Protein AF-A0A6P8MWZ0-F1 (afdb_monomer_li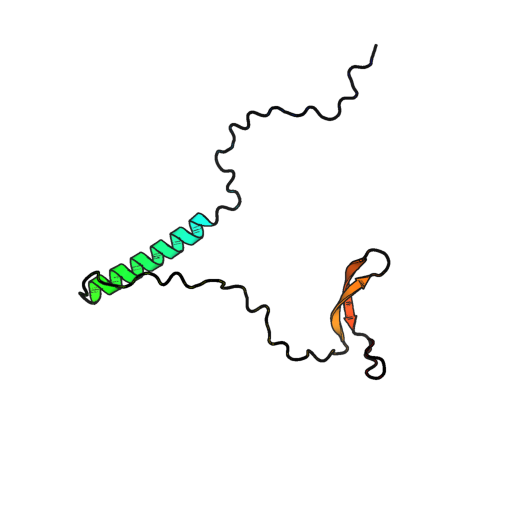te)

Organism: NCBI:txid103933

Secondary structure (DSSP, 8-state):
---S------------TT-S---TT-THHHHHHHHHHHHHHHHHHHHHHT--S---------TT---------------TT-EEEEE-TTT--EEEEE----BTTTTB-

Structure (mmCIF, N/CA/C/O backbone):
data_AF-A0A6P8MWZ0-F1
#
_entry.id   AF-A0A6P8MWZ0-F1
#
loop_
_atom_site.group_PDB
_atom_site.id
_atom_site.type_symbol
_atom_site.label_atom_id
_atom_site.label_alt_id
_atom_site.label_comp_id
_atom_site.label_asym_id
_atom_site.label_entity_id
_atom_site.label_seq_id
_atom_site.pdbx_PDB_ins_code
_atom_site.Cartn_x
_atom_site.Cartn_y
_atom_site.Cartn_z
_atom_site.occupancy
_atom_site.B_iso_or_equiv
_atom_site.auth_seq_id
_atom_site.auth_comp_id
_atom_site.auth_asym_id
_atom_site.auth_atom_id
_atom_site.pdbx_PDB_model_num
ATOM 1 N N . MET A 1 1 ? 42.834 22.432 -35.858 1.00 46.91 1 MET A N 1
ATOM 2 C CA . MET A 1 1 ? 41.889 21.339 -36.172 1.00 46.91 1 MET A CA 1
ATOM 3 C C . MET A 1 1 ? 42.418 20.100 -35.465 1.00 46.91 1 MET A C 1
ATOM 5 O O . MET A 1 1 ? 43.588 19.834 -35.670 1.00 46.91 1 MET A O 1
ATOM 9 N N . ALA A 1 2 ? 41.705 19.343 -34.642 1.00 56.41 2 ALA A N 1
ATOM 10 C CA . ALA A 1 2 ? 40.432 19.523 -33.955 1.00 56.41 2 ALA A CA 1
ATOM 11 C C . ALA A 1 2 ? 40.300 18.299 -33.030 1.00 56.41 2 ALA A C 1
ATOM 13 O O . ALA A 1 2 ? 39.811 17.295 -33.512 1.00 56.41 2 ALA A O 1
ATOM 14 N N . ASP A 1 3 ? 40.734 18.353 -31.766 1.00 58.31 3 ASP A N 1
ATOM 15 C CA . ASP A 1 3 ? 40.560 17.211 -30.842 1.00 58.31 3 ASP A CA 1
ATOM 16 C C . ASP A 1 3 ? 40.260 17.626 -29.385 1.00 58.31 3 ASP A C 1
ATOM 18 O O . ASP A 1 3 ? 40.432 16.839 -28.460 1.00 58.31 3 ASP A O 1
ATOM 22 N N . ASP A 1 4 ? 39.721 18.833 -29.166 1.00 62.56 4 ASP A N 1
ATOM 23 C CA . ASP A 1 4 ? 39.324 19.309 -27.824 1.00 62.56 4 ASP A CA 1
ATOM 24 C C . ASP A 1 4 ? 37.803 19.207 -27.583 1.00 62.56 4 ASP A C 1
ATOM 26 O O . ASP A 1 4 ? 37.244 19.918 -26.751 1.00 62.56 4 ASP A O 1
ATOM 30 N N . MET A 1 5 ? 37.091 18.368 -28.347 1.00 63.25 5 MET A N 1
ATOM 31 C CA . MET A 1 5 ? 35.618 18.356 -28.374 1.00 63.25 5 MET A CA 1
ATOM 32 C C . MET A 1 5 ? 34.993 16.962 -28.198 1.00 63.25 5 MET A C 1
ATOM 34 O O . MET A 1 5 ? 33.934 16.681 -28.748 1.00 63.25 5 MET A O 1
ATOM 38 N N . ASN A 1 6 ? 35.621 16.085 -27.407 1.00 64.81 6 ASN A N 1
ATOM 39 C CA . ASN A 1 6 ? 35.009 14.816 -26.988 1.00 64.81 6 ASN A CA 1
ATOM 40 C C . ASN A 1 6 ? 35.117 14.582 -25.473 1.00 64.81 6 ASN A C 1
ATOM 42 O O . ASN A 1 6 ? 35.470 13.500 -25.008 1.00 64.81 6 ASN A O 1
ATOM 46 N N . VAL A 1 7 ? 34.826 15.620 -24.687 1.00 67.62 7 VAL A N 1
ATOM 47 C CA . VAL A 1 7 ? 34.609 15.500 -23.241 1.00 67.62 7 VAL A CA 1
ATOM 48 C C . VAL A 1 7 ? 33.128 15.747 -22.987 1.00 67.62 7 VAL A C 1
ATOM 50 O O . VAL A 1 7 ? 32.686 16.884 -22.871 1.00 67.62 7 VAL A O 1
ATOM 53 N N . LEU A 1 8 ? 32.346 14.667 -22.945 1.00 69.88 8 LEU A N 1
ATOM 54 C CA . LEU A 1 8 ? 30.902 14.730 -22.686 1.00 69.88 8 LEU A CA 1
ATOM 55 C C . LEU A 1 8 ? 30.569 15.007 -21.210 1.00 69.88 8 LEU A C 1
ATOM 57 O O . LEU A 1 8 ? 29.437 15.367 -20.902 1.00 69.88 8 LEU A O 1
ATOM 61 N N . PHE A 1 9 ? 31.539 14.876 -20.299 1.00 54.44 9 PHE A N 1
ATOM 62 C CA . PHE A 1 9 ? 31.322 15.093 -18.870 1.00 54.44 9 PHE A CA 1
ATOM 63 C C . PHE A 1 9 ? 32.484 15.869 -18.259 1.00 54.44 9 PHE A C 1
ATOM 65 O O . PHE A 1 9 ? 33.586 15.350 -18.086 1.00 54.44 9 PHE A O 1
ATOM 72 N N . ILE A 1 10 ? 32.212 17.117 -17.892 1.00 64.81 10 ILE A N 1
ATOM 73 C CA . ILE A 1 10 ? 33.041 17.869 -16.958 1.00 64.81 10 ILE A CA 1
ATOM 74 C C . ILE A 1 10 ? 32.457 17.576 -15.579 1.00 64.81 10 ILE A C 1
ATOM 76 O O . ILE A 1 10 ? 31.296 17.891 -15.320 1.00 64.81 10 ILE A O 1
ATOM 80 N N . ARG A 1 11 ? 33.237 16.944 -14.695 1.00 61.56 11 ARG A N 1
ATOM 81 C CA . ARG A 1 11 ? 32.882 16.827 -13.276 1.00 61.56 11 ARG A CA 1
ATOM 82 C C . ARG A 1 11 ? 32.876 18.240 -12.706 1.00 61.56 11 ARG A C 1
ATOM 84 O O . ARG A 1 11 ? 33.924 18.764 -12.343 1.00 61.56 11 ARG A O 1
ATOM 91 N N . GLY A 1 12 ? 31.704 18.865 -12.707 1.00 52.91 12 GLY A N 1
ATOM 92 C CA . GLY A 1 12 ? 31.492 20.156 -12.082 1.00 52.91 12 GLY A CA 1
ATOM 93 C C . GLY A 1 12 ? 31.939 20.063 -10.632 1.00 52.91 12 GLY A C 1
ATOM 94 O O . GLY A 1 12 ? 31.344 19.341 -9.837 1.00 52.91 12 GLY A O 1
ATOM 95 N N . ASN A 1 13 ? 32.997 20.791 -10.293 1.00 58.41 13 ASN A N 1
ATOM 96 C CA . ASN A 1 13 ? 33.235 21.222 -8.928 1.00 58.41 13 ASN A CA 1
ATOM 97 C C . ASN A 1 13 ? 32.238 22.359 -8.659 1.00 58.41 13 ASN A C 1
ATOM 99 O O . ASN A 1 13 ? 32.611 23.531 -8.603 1.00 58.41 13 ASN A O 1
ATOM 103 N N . GLY A 1 14 ? 30.953 21.995 -8.633 1.00 51.78 14 GLY A N 1
ATOM 104 C CA . GLY A 1 14 ? 29.873 22.845 -8.176 1.00 51.78 14 GLY A CA 1
ATOM 105 C C . GLY A 1 14 ? 30.107 23.062 -6.697 1.00 51.78 14 GLY A C 1
ATOM 106 O O . GLY A 1 14 ? 29.932 22.159 -5.885 1.00 51.78 14 GLY A O 1
ATOM 107 N N . ASN A 1 15 ? 30.592 24.249 -6.358 1.00 58.28 15 ASN A N 1
ATOM 108 C CA . ASN A 1 15 ? 30.354 24.787 -5.036 1.00 58.28 15 ASN A CA 1
ATOM 109 C C . ASN A 1 15 ? 28.839 24.997 -4.966 1.00 58.28 15 ASN A C 1
ATOM 111 O O . ASN A 1 15 ? 28.354 26.070 -5.317 1.00 58.28 15 ASN A O 1
ATOM 115 N N . ASP A 1 16 ? 28.108 23.941 -4.612 1.00 51.53 16 ASP A N 1
ATOM 116 C CA . ASP A 1 16 ? 26.676 23.983 -4.365 1.00 51.53 16 ASP A CA 1
ATOM 117 C C . ASP A 1 16 ? 26.478 24.790 -3.083 1.00 51.53 16 ASP A C 1
ATOM 119 O O . ASP A 1 16 ? 26.344 24.274 -1.979 1.00 51.53 16 ASP A O 1
ATOM 123 N N . THR A 1 17 ? 26.491 26.113 -3.218 1.00 54.91 17 THR A N 1
ATOM 124 C CA . THR A 1 17 ? 25.975 27.036 -2.206 1.00 54.91 17 THR A CA 1
ATOM 125 C C . THR A 1 17 ? 24.443 27.046 -2.212 1.00 54.91 17 THR A C 1
ATOM 127 O O . THR A 1 17 ? 23.845 28.075 -1.917 1.00 54.91 17 THR A O 1
ATOM 130 N N . ASP A 1 18 ? 23.818 25.918 -2.555 1.00 53.22 18 ASP A N 1
ATOM 131 C CA . ASP A 1 18 ? 22.367 25.732 -2.588 1.00 53.22 18 ASP A CA 1
ATOM 132 C C . ASP A 1 18 ? 21.911 24.604 -1.651 1.00 53.22 18 ASP A C 1
ATOM 134 O O . ASP A 1 18 ? 20.806 24.096 -1.765 1.00 53.22 18 ASP A O 1
ATOM 138 N N . THR A 1 19 ? 22.699 24.282 -0.616 1.00 53.41 19 THR A N 1
ATOM 139 C CA . THR A 1 19 ? 22.177 23.604 0.589 1.00 53.41 19 THR A CA 1
ATOM 140 C C . THR A 1 19 ? 21.405 24.605 1.464 1.00 53.41 19 THR A C 1
ATOM 142 O O . THR A 1 19 ? 21.539 24.664 2.684 1.00 53.41 19 THR A O 1
ATOM 145 N N . ALA A 1 20 ? 20.603 25.460 0.837 1.00 58.50 20 ALA A N 1
ATOM 146 C CA . ALA A 1 20 ? 19.508 26.153 1.480 1.00 58.50 20 ALA A CA 1
ATOM 147 C C . ALA A 1 20 ? 18.249 25.423 1.016 1.00 58.50 20 ALA A C 1
ATOM 149 O O . ALA A 1 20 ? 17.612 25.832 0.053 1.00 58.50 20 ALA A O 1
ATOM 150 N N . ASN A 1 21 ? 17.915 24.350 1.744 1.00 61.38 21 ASN A N 1
ATOM 151 C CA . ASN A 1 21 ? 16.700 23.536 1.614 1.00 61.38 21 ASN A CA 1
ATOM 152 C C . ASN A 1 21 ? 16.812 22.212 0.824 1.00 61.38 21 ASN A C 1
ATOM 154 O O . ASN A 1 21 ? 15.890 21.830 0.106 1.00 61.38 21 ASN A O 1
ATOM 158 N N . ASP A 1 22 ? 17.874 21.438 1.065 1.00 56.97 22 ASP A N 1
ATOM 159 C CA . ASP A 1 22 ? 17.967 20.016 0.678 1.00 56.97 22 ASP A CA 1
ATOM 160 C C . ASP A 1 22 ? 17.051 19.081 1.501 1.00 56.97 22 ASP A C 1
ATOM 162 O O . ASP A 1 22 ? 17.235 17.863 1.518 1.00 56.97 22 ASP A O 1
ATOM 166 N N . ASN A 1 23 ? 16.010 19.604 2.153 1.00 64.94 23 ASN A N 1
ATOM 167 C CA . ASN A 1 23 ? 15.009 18.782 2.820 1.00 64.94 23 ASN A CA 1
ATOM 168 C C . ASN A 1 23 ? 13.689 18.824 2.041 1.00 64.94 23 ASN A C 1
ATOM 170 O O . ASN A 1 23 ? 12.620 19.073 2.591 1.00 64.94 23 ASN A O 1
ATOM 174 N N . VAL A 1 24 ? 13.739 18.522 0.739 1.00 69.69 24 VAL A N 1
ATOM 175 C CA . VAL A 1 24 ? 12.537 18.280 -0.089 1.00 69.69 24 VAL A CA 1
ATOM 176 C C . VAL A 1 24 ? 11.586 17.259 0.566 1.00 69.69 24 VAL A C 1
ATOM 178 O O . VAL A 1 24 ? 10.383 17.286 0.309 1.00 69.69 24 VAL A O 1
ATOM 181 N N . TRP A 1 25 ? 12.103 16.405 1.456 1.00 76.88 25 TRP A N 1
ATOM 182 C CA . TRP A 1 25 ? 11.347 15.481 2.305 1.00 76.88 25 TRP A CA 1
ATOM 183 C C . TRP A 1 25 ? 11.542 15.727 3.811 1.00 76.88 25 TRP A C 1
ATOM 185 O O . TRP A 1 25 ? 11.649 14.765 4.567 1.00 76.88 25 TRP A O 1
ATOM 195 N N . ASP A 1 26 ? 11.597 16.982 4.268 1.00 82.50 26 ASP A N 1
ATOM 196 C CA . ASP A 1 26 ? 11.572 17.266 5.709 1.00 82.50 26 ASP A CA 1
ATOM 197 C C . ASP A 1 26 ? 10.214 16.883 6.318 1.00 82.50 26 ASP A C 1
ATOM 199 O O . ASP A 1 26 ? 9.231 17.618 6.204 1.00 82.50 26 ASP A O 1
ATOM 203 N N . ASP A 1 27 ? 10.124 15.736 6.983 1.00 84.19 27 ASP A N 1
ATOM 204 C CA . ASP A 1 27 ? 8.931 15.340 7.735 1.00 84.19 27 ASP A CA 1
ATOM 205 C C . ASP A 1 27 ? 8.844 16.020 9.117 1.00 84.19 27 ASP A C 1
ATOM 207 O O . ASP A 1 27 ? 7.811 15.923 9.792 1.00 84.19 27 ASP A O 1
ATOM 211 N N . SER A 1 28 ? 9.864 16.804 9.496 1.00 86.75 28 SER A N 1
ATOM 212 C CA . SER A 1 28 ? 9.951 17.542 10.764 1.00 86.75 28 SER A CA 1
ATOM 213 C C . SER A 1 28 ? 8.746 18.450 11.024 1.00 86.75 28 SER A C 1
ATOM 215 O O . SER A 1 28 ? 8.255 18.510 12.149 1.00 86.75 28 SER A O 1
ATOM 217 N N . ALA A 1 29 ? 8.200 19.109 9.995 1.00 85.25 29 ALA A N 1
ATOM 218 C CA . ALA A 1 29 ? 7.043 19.998 10.151 1.00 85.25 29 ALA A CA 1
ATOM 219 C C . ALA A 1 29 ? 5.765 19.253 10.588 1.00 85.25 29 ALA A C 1
ATOM 221 O O . ALA A 1 29 ? 4.951 19.787 11.344 1.00 85.25 29 ALA A O 1
ATOM 222 N N . LEU A 1 30 ? 5.583 18.011 10.128 1.00 85.94 30 LEU A N 1
ATOM 223 C CA . LEU A 1 30 ? 4.440 17.180 10.510 1.00 85.94 30 LEU A CA 1
ATOM 224 C C . LEU A 1 30 ? 4.579 16.691 11.955 1.00 85.94 30 LEU A C 1
ATOM 226 O O . LEU A 1 30 ? 3.604 16.699 12.710 1.00 85.94 30 LEU A O 1
ATOM 230 N N . ILE A 1 31 ? 5.795 16.292 12.327 1.00 86.38 31 ILE A N 1
ATOM 231 C CA . ILE A 1 31 ? 6.139 15.853 13.681 1.00 86.38 31 ILE A CA 1
ATOM 232 C C . ILE A 1 31 ? 5.943 17.014 14.669 1.00 86.38 31 ILE A C 1
ATOM 234 O O . ILE A 1 31 ? 5.228 16.864 15.660 1.00 86.38 31 ILE A O 1
ATOM 238 N N . GLU A 1 32 ? 6.458 18.205 14.352 1.00 88.50 32 GLU A N 1
ATOM 239 C CA . GLU A 1 32 ? 6.332 19.398 15.197 1.00 88.50 32 GLU A CA 1
ATOM 240 C C . GLU A 1 32 ? 4.869 19.827 15.388 1.00 88.50 32 GLU A C 1
ATOM 242 O O . GLU A 1 32 ? 4.440 20.140 16.504 1.00 88.50 32 GLU A O 1
ATOM 247 N N . ALA A 1 33 ? 4.066 19.815 14.318 1.00 91.19 33 ALA A N 1
ATOM 248 C CA . ALA A 1 33 ? 2.650 20.161 14.401 1.00 91.19 33 ALA A CA 1
ATOM 249 C C . ALA A 1 33 ? 1.878 19.212 15.335 1.00 91.19 33 ALA A C 1
ATOM 251 O O . ALA A 1 33 ? 1.012 19.657 16.096 1.00 91.19 33 ALA A O 1
ATOM 252 N N . TYR A 1 34 ? 2.206 17.918 15.299 1.00 92.94 34 TYR A N 1
ATOM 253 C CA . TYR A 1 34 ? 1.611 16.915 16.176 1.00 92.94 34 TYR A CA 1
ATOM 254 C C . TYR A 1 34 ? 2.012 17.127 17.638 1.00 92.94 34 TYR A C 1
ATOM 256 O O . TYR A 1 34 ? 1.140 17.191 18.509 1.00 92.94 34 TYR A O 1
ATOM 264 N N . ASP A 1 35 ? 3.303 17.323 17.903 1.00 90.25 35 ASP A N 1
ATOM 265 C CA . ASP A 1 35 ? 3.805 17.584 19.253 1.00 90.25 35 ASP A CA 1
ATOM 266 C C . ASP A 1 35 ? 3.183 18.854 19.840 1.00 90.25 35 ASP A C 1
ATOM 268 O O . ASP A 1 35 ? 2.732 18.867 20.988 1.00 90.25 35 ASP A O 1
ATOM 272 N N . LYS A 1 36 ? 3.056 19.911 19.032 1.00 89.19 36 LYS A N 1
ATOM 273 C CA . LYS A 1 36 ? 2.383 21.152 19.423 1.00 89.19 36 LYS A CA 1
ATOM 274 C C . LYS A 1 36 ? 0.912 20.926 19.779 1.00 89.19 36 LYS A C 1
ATOM 276 O O . LYS A 1 36 ? 0.449 21.455 20.788 1.00 89.19 36 LYS A O 1
ATOM 281 N N . ALA A 1 37 ? 0.179 20.136 18.994 1.00 89.38 37 ALA A N 1
ATOM 282 C CA . ALA A 1 37 ? -1.222 19.821 19.271 1.00 89.38 37 ALA A CA 1
ATOM 283 C C . ALA A 1 37 ? -1.386 19.005 20.565 1.00 89.38 37 ALA A C 1
ATOM 285 O O . ALA A 1 37 ? -2.267 19.302 21.374 1.00 89.38 37 ALA A O 1
ATOM 286 N N . ILE A 1 38 ? -0.509 18.022 20.798 1.00 87.19 38 ILE A N 1
ATOM 287 C CA . ILE A 1 38 ? -0.490 17.251 22.047 1.00 87.19 38 ILE A CA 1
ATOM 288 C C . ILE A 1 38 ? -0.193 18.153 23.236 1.00 87.19 38 ILE A C 1
ATOM 290 O O . ILE A 1 38 ? -0.862 18.042 24.262 1.00 87.19 38 ILE A O 1
ATOM 294 N N . ASN A 1 39 ? 0.800 19.030 23.116 1.00 85.50 39 ASN A N 1
ATOM 295 C CA . ASN A 1 39 ? 1.199 19.914 24.202 1.00 85.50 39 ASN A CA 1
ATOM 296 C C . ASN A 1 39 ? 0.079 20.896 24.564 1.00 85.50 39 ASN A C 1
ATOM 298 O O . ASN A 1 39 ? -0.217 21.043 25.745 1.00 85.50 39 ASN A O 1
ATOM 302 N N . LEU A 1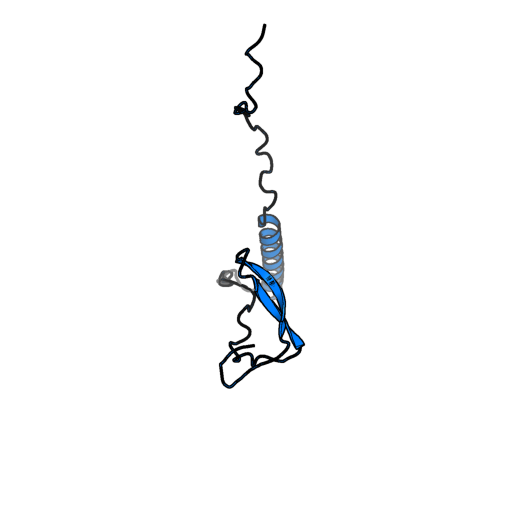 40 ? -0.618 21.468 23.575 1.00 82.06 40 LEU A N 1
ATOM 303 C CA . LEU A 1 40 ? -1.791 22.319 23.810 1.00 82.06 40 LEU A CA 1
ATOM 304 C C . LEU A 1 40 ? -2.931 21.559 24.502 1.00 82.06 40 LEU A C 1
ATOM 306 O O . LEU A 1 40 ? -3.520 22.057 25.460 1.00 82.06 40 LEU A O 1
ATOM 310 N N . ALA A 1 41 ? -3.219 20.332 24.059 1.00 75.81 41 ALA A N 1
ATOM 311 C CA . ALA A 1 41 ? -4.245 19.501 24.681 1.00 75.81 41 ALA A CA 1
ATOM 312 C C . ALA A 1 41 ? -3.872 19.118 26.123 1.00 75.81 41 ALA A C 1
ATOM 314 O O . ALA A 1 41 ? -4.710 19.180 27.023 1.00 75.81 41 ALA A O 1
ATOM 315 N N . LYS A 1 42 ? -2.604 18.762 26.365 1.00 77.81 42 LYS A N 1
ATOM 316 C CA . LYS A 1 42 ? -2.088 18.489 27.711 1.00 77.81 42 LYS A CA 1
ATOM 317 C C . LYS A 1 42 ? -2.183 19.723 28.603 1.00 77.81 42 LYS A C 1
ATOM 319 O O . LYS A 1 42 ? -2.622 19.595 29.740 1.00 77.81 42 LYS A O 1
ATOM 324 N N . GLU A 1 43 ? -1.811 20.900 28.108 1.00 71.88 43 GLU A N 1
ATOM 325 C CA . GLU A 1 43 ? -1.855 22.148 28.872 1.00 71.88 43 GLU A CA 1
ATOM 326 C C . GLU A 1 43 ? -3.286 22.517 29.285 1.00 71.88 43 GLU A C 1
ATOM 328 O O . GLU A 1 43 ? -3.524 22.833 30.452 1.00 71.88 43 GLU A O 1
ATOM 333 N N . GLU A 1 44 ? -4.264 22.416 28.377 1.00 71.12 44 GLU A N 1
ATOM 334 C CA . GLU A 1 44 ? -5.664 22.689 28.724 1.00 71.12 44 GLU A CA 1
ATOM 335 C C . GLU A 1 44 ? -6.185 21.706 29.783 1.00 71.12 44 GLU A C 1
ATOM 337 O O . GLU A 1 44 ? -6.871 22.111 30.729 1.00 71.12 44 GLU A O 1
ATOM 342 N N . VAL A 1 45 ? -5.827 20.424 29.664 1.00 65.12 45 VAL A N 1
ATOM 343 C CA . VAL A 1 45 ? -6.200 19.392 30.639 1.00 65.12 45 VAL A CA 1
ATOM 344 C C . VAL A 1 45 ? -5.566 19.672 32.001 1.00 65.12 45 VAL A C 1
ATOM 346 O O . VAL A 1 45 ? -6.276 19.662 33.004 1.00 65.12 45 VAL A O 1
ATOM 349 N N . ILE A 1 46 ? -4.272 20.002 32.047 1.00 65.62 46 ILE A N 1
ATOM 350 C CA . ILE A 1 46 ? -3.562 20.373 33.281 1.00 65.62 46 ILE A CA 1
ATOM 351 C C . ILE A 1 46 ? -4.232 21.588 33.934 1.00 65.62 46 ILE A C 1
ATOM 353 O O . ILE A 1 46 ? -4.533 21.564 35.128 1.00 65.62 46 ILE A O 1
ATOM 357 N N . LYS A 1 47 ? -4.549 22.624 33.148 1.00 66.81 47 LYS A N 1
ATOM 358 C CA . LYS A 1 47 ? -5.204 23.844 33.636 1.00 66.81 47 LYS A CA 1
ATOM 359 C C . LYS A 1 47 ? -6.599 23.580 34.205 1.00 66.81 47 LYS A C 1
ATOM 361 O O . LYS A 1 47 ? -6.971 24.201 35.197 1.00 66.81 47 LYS A O 1
ATOM 366 N N . ARG A 1 48 ? -7.378 22.680 33.596 1.00 61.88 48 ARG A N 1
ATOM 367 C CA . ARG A 1 48 ? -8.712 22.307 34.100 1.00 61.88 48 ARG A CA 1
ATOM 368 C C . ARG A 1 48 ? -8.661 21.365 35.301 1.00 61.88 48 ARG A C 1
ATOM 370 O O . ARG A 1 48 ? -9.562 21.429 36.130 1.00 61.88 48 ARG A O 1
ATOM 377 N N . MET A 1 49 ? -7.657 20.493 35.390 1.00 56.91 49 MET A N 1
ATOM 378 C CA . MET A 1 49 ? -7.561 19.483 36.453 1.00 56.91 49 MET A CA 1
ATOM 379 C C . MET A 1 49 ? -6.735 19.919 37.665 1.00 56.91 49 MET A C 1
ATOM 381 O O . MET A 1 49 ? -6.812 19.253 38.692 1.00 56.91 49 MET A O 1
ATOM 385 N N . GLY A 1 50 ? -5.992 21.030 37.596 1.00 58.72 50 GLY A N 1
ATOM 386 C CA . GLY A 1 50 ? -5.225 21.545 38.737 1.00 58.72 50 GLY A CA 1
ATOM 387 C C . GLY A 1 50 ? -4.148 20.574 39.238 1.00 58.72 50 GLY A C 1
ATOM 388 O O . GLY A 1 50 ? -3.771 20.636 40.405 1.00 58.72 50 GLY A O 1
ATOM 389 N N . MET A 1 51 ? -3.694 19.660 38.376 1.00 53.28 51 MET A N 1
ATOM 390 C CA . MET A 1 51 ? -2.694 18.639 38.689 1.00 53.28 51 MET A CA 1
ATOM 391 C C . MET A 1 51 ? -1.299 19.190 38.388 1.00 53.28 51 MET A C 1
ATOM 393 O O . MET A 1 51 ? -1.052 19.719 37.305 1.00 53.28 51 MET A O 1
ATOM 397 N N . ASP A 1 52 ? -0.399 19.091 39.359 1.00 48.34 52 ASP A N 1
ATOM 398 C CA . ASP A 1 52 ? 1.007 19.457 39.242 1.00 48.34 52 ASP A CA 1
ATOM 399 C C . ASP A 1 52 ? 1.700 18.679 38.111 1.00 48.34 52 ASP A C 1
ATOM 401 O O . ASP A 1 52 ? 1.350 17.539 37.801 1.00 48.34 52 ASP A O 1
ATOM 405 N N . VAL A 1 53 ? 2.670 19.338 37.459 1.00 53.19 53 VAL A N 1
ATOM 406 C CA . VAL A 1 53 ? 3.483 18.845 36.330 1.00 53.19 53 VAL A CA 1
ATOM 407 C C . VAL A 1 53 ? 4.422 17.738 36.821 1.00 53.19 53 VAL A C 1
ATOM 409 O O . VAL A 1 53 ? 5.639 17.872 36.883 1.00 53.19 53 VAL A O 1
ATOM 412 N N . GLY A 1 54 ? 3.833 16.624 37.226 1.00 52.19 54 GLY A N 1
ATOM 413 C CA . GLY A 1 54 ? 4.498 15.421 37.664 1.00 52.19 54 GLY A CA 1
ATOM 414 C C . GLY A 1 54 ? 3.983 14.273 36.820 1.00 52.19 54 GLY A C 1
ATOM 415 O O . GLY A 1 54 ? 2.889 13.767 37.032 1.00 52.19 54 GLY A O 1
ATOM 416 N N . ASN A 1 55 ? 4.814 13.817 35.886 1.00 47.53 55 ASN A N 1
ATOM 417 C CA . ASN A 1 55 ? 4.733 12.462 35.347 1.00 47.53 55 ASN A CA 1
ATOM 418 C C . ASN A 1 55 ? 3.656 12.163 34.280 1.00 47.53 55 ASN A C 1
ATOM 420 O O . ASN A 1 55 ? 2.896 11.202 34.385 1.00 47.53 55 ASN A O 1
ATOM 424 N N . SER A 1 56 ? 3.678 12.884 33.158 1.00 49.16 56 SER A N 1
ATOM 425 C CA . SER A 1 56 ? 3.215 12.293 31.892 1.00 49.16 56 SER A CA 1
ATOM 426 C C . SER A 1 56 ? 4.223 12.5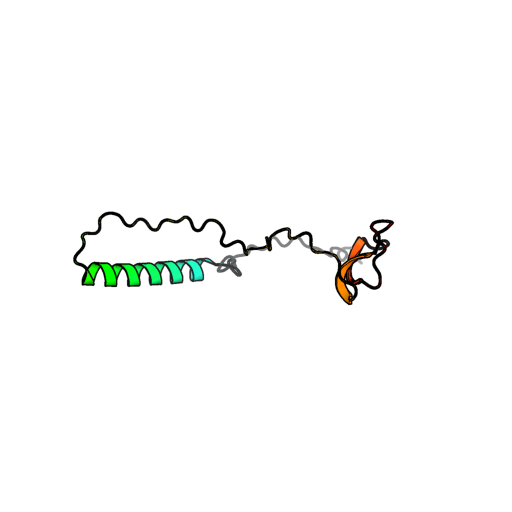36 30.776 1.00 49.16 56 SER A C 1
ATOM 428 O O . SER A 1 56 ? 3.991 13.277 29.815 1.00 49.16 56 SER A O 1
ATOM 430 N N . GLN A 1 57 ? 5.371 11.865 30.922 1.00 48.91 57 GLN A N 1
ATOM 431 C CA . GLN A 1 57 ? 6.230 11.513 29.793 1.00 48.91 57 GLN A CA 1
ATOM 432 C C . GLN A 1 57 ? 5.321 11.143 28.606 1.00 48.91 57 GLN A C 1
ATOM 434 O O . GLN A 1 57 ? 4.437 10.290 28.773 1.00 48.91 57 GLN A O 1
ATOM 439 N N . PRO A 1 58 ? 5.449 11.790 27.433 1.00 46.75 58 PRO A N 1
ATOM 440 C CA . PRO A 1 58 ? 4.903 11.215 26.219 1.00 46.75 58 PRO A CA 1
ATOM 441 C C . PRO A 1 58 ? 5.538 9.832 26.133 1.00 46.75 58 PRO A C 1
ATOM 443 O O . PRO A 1 58 ? 6.753 9.716 26.029 1.00 46.75 58 PRO A O 1
ATOM 446 N N . LYS A 1 59 ? 4.745 8.769 26.289 1.00 49.12 59 LYS A N 1
ATOM 447 C CA . LYS A 1 59 ? 5.212 7.437 25.930 1.00 49.12 59 LYS A CA 1
ATOM 448 C C . LYS A 1 59 ? 5.415 7.482 24.422 1.00 49.12 59 LYS A C 1
ATOM 450 O O . LYS A 1 59 ? 4.495 7.185 23.665 1.00 49.12 59 LYS A O 1
ATOM 455 N N . GLU A 1 60 ? 6.604 7.896 24.003 1.00 50.97 60 GLU A N 1
ATOM 456 C CA . GLU A 1 60 ? 7.187 7.658 22.690 1.00 50.97 60 GLU A CA 1
ATOM 457 C C . GLU A 1 60 ? 7.384 6.147 22.541 1.00 50.97 60 GLU A C 1
ATOM 459 O O . GLU A 1 60 ? 8.455 5.559 22.615 1.00 50.97 60 GLU A O 1
ATOM 464 N N . ASN A 1 61 ? 6.259 5.461 22.445 1.00 47.12 61 ASN A N 1
ATOM 465 C CA . ASN A 1 61 ? 6.204 4.059 22.123 1.00 47.12 61 ASN A CA 1
ATOM 466 C C . ASN A 1 61 ? 5.035 3.847 21.164 1.00 47.12 61 ASN A C 1
ATOM 468 O O . ASN A 1 61 ? 4.191 2.980 21.342 1.00 47.12 61 ASN A O 1
ATOM 472 N N . LEU A 1 62 ? 5.000 4.682 20.126 1.00 52.19 62 LEU A N 1
ATOM 473 C CA . LEU A 1 62 ? 4.394 4.336 18.847 1.00 52.19 62 LEU A CA 1
ATOM 474 C C . LEU A 1 62 ? 5.518 4.063 17.850 1.00 52.19 62 LEU A C 1
ATOM 476 O O . LEU A 1 62 ? 5.568 4.578 16.739 1.00 52.19 62 LEU A O 1
ATOM 480 N N . GLN A 1 63 ? 6.441 3.205 18.282 1.00 49.59 63 GLN A N 1
ATOM 481 C CA . GLN A 1 63 ? 7.199 2.365 17.375 1.00 49.59 63 GLN A CA 1
ATOM 482 C C . GLN A 1 63 ? 6.215 1.753 16.373 1.00 49.59 63 GLN A C 1
ATOM 484 O O . GLN A 1 63 ? 5.368 0.942 16.733 1.00 49.59 63 GLN A O 1
ATOM 489 N N . ASN A 1 64 ? 6.361 2.128 15.106 1.00 48.28 64 ASN A N 1
ATOM 490 C CA . ASN A 1 64 ? 5.737 1.443 13.989 1.00 48.28 64 ASN A CA 1
ATOM 491 C C . ASN A 1 64 ? 4.193 1.410 14.038 1.00 48.28 64 ASN A C 1
ATOM 493 O O . ASN A 1 64 ? 3.609 0.332 14.118 1.00 48.28 64 ASN A O 1
ATOM 497 N N . LEU A 1 65 ? 3.522 2.521 13.705 1.00 50.31 65 LEU A N 1
ATOM 498 C CA . LEU A 1 65 ? 2.347 2.400 12.821 1.00 50.31 65 LEU A CA 1
ATOM 499 C C . LEU A 1 65 ? 2.826 2.062 11.393 1.00 50.31 65 LEU A C 1
ATOM 501 O O . LEU A 1 65 ? 2.480 2.693 10.398 1.00 50.31 65 LEU A O 1
ATOM 505 N N . LYS A 1 66 ? 3.641 1.003 11.278 1.00 54.69 66 LYS A N 1
ATOM 506 C CA . LYS A 1 66 ? 3.649 0.201 10.067 1.00 54.69 66 LYS A CA 1
ATOM 507 C C . LYS A 1 66 ? 2.203 -0.220 9.919 1.00 54.69 66 LYS A C 1
ATOM 509 O O . LYS A 1 66 ? 1.637 -0.827 10.827 1.00 54.69 66 LYS A O 1
ATOM 514 N N . GLN A 1 67 ? 1.612 0.167 8.797 1.00 56.06 67 GLN A N 1
ATOM 515 C CA . GLN A 1 67 ? 0.384 -0.414 8.282 1.00 56.06 67 GLN A CA 1
ATOM 516 C C . GLN A 1 67 ? 0.263 -1.869 8.749 1.00 56.06 67 GLN A C 1
ATOM 518 O O . GLN A 1 67 ? 1.269 -2.589 8.675 1.00 56.06 67 GLN A O 1
ATOM 523 N N . PRO A 1 68 ? -0.914 -2.364 9.157 1.00 47.09 68 PRO A N 1
ATOM 524 C CA . PRO A 1 68 ? -1.106 -3.797 9.226 1.00 47.09 68 PRO A CA 1
ATOM 525 C C . PRO A 1 68 ? -1.060 -4.365 7.792 1.00 47.09 68 PRO A C 1
ATOM 527 O O . PRO A 1 68 ? -2.066 -4.770 7.227 1.00 47.09 68 PRO A O 1
ATOM 530 N N . LYS A 1 69 ? 0.141 -4.473 7.201 1.00 54.84 69 LYS A N 1
ATOM 531 C CA . LYS A 1 69 ? 0.483 -5.399 6.111 1.00 54.84 69 LYS A CA 1
ATOM 532 C C . LYS A 1 69 ? 0.674 -6.810 6.665 1.00 54.84 69 LYS A C 1
ATOM 534 O O . LYS A 1 69 ? 1.471 -7.591 6.173 1.00 54.84 69 LYS A O 1
ATOM 539 N N . HIS A 1 70 ? -0.077 -7.142 7.697 1.00 54.94 70 HIS A N 1
ATOM 540 C CA . HIS A 1 70 ? -0.399 -8.503 8.040 1.00 54.94 70 HIS A CA 1
ATOM 541 C C . HIS A 1 70 ? -1.890 -8.496 8.345 1.00 54.94 70 HIS A C 1
ATOM 543 O O . HIS A 1 70 ? -2.317 -8.741 9.469 1.00 54.94 70 HIS A O 1
ATOM 549 N N . ALA A 1 71 ? -2.692 -8.264 7.291 1.00 52.06 71 ALA A N 1
ATOM 550 C CA . ALA A 1 71 ? -3.844 -9.133 7.105 1.00 52.06 71 ALA A CA 1
ATOM 551 C C . ALA A 1 71 ? -3.312 -10.525 7.428 1.00 52.06 71 ALA A C 1
ATOM 553 O O . ALA A 1 71 ? -2.323 -10.966 6.826 1.00 52.06 71 ALA A O 1
ATOM 554 N N . SER A 1 72 ? -3.837 -11.082 8.513 1.00 53.53 72 SER A N 1
ATOM 555 C CA . SER A 1 72 ? -3.526 -12.412 8.993 1.00 53.53 72 SER A CA 1
ATOM 556 C C . SER A 1 72 ? -3.249 -13.303 7.791 1.00 53.53 72 SER A C 1
ATOM 558 O O . SER A 1 72 ? -3.939 -13.214 6.772 1.00 53.53 72 SER A O 1
ATOM 560 N N . LYS A 1 73 ? -2.223 -14.150 7.886 1.00 58.09 73 LYS A N 1
ATOM 561 C CA . LYS A 1 73 ? -2.030 -15.268 6.962 1.00 58.09 73 LYS A CA 1
ATOM 562 C C . LYS A 1 73 ? -3.202 -16.253 7.129 1.00 58.09 73 LYS A C 1
ATOM 564 O O . LYS A 1 73 ? -2.995 -17.418 7.431 1.00 58.09 73 LYS A O 1
ATOM 569 N N . LEU A 1 74 ? -4.442 -15.784 6.978 1.00 54.66 74 LEU A N 1
ATOM 570 C CA . LEU A 1 74 ? -5.524 -16.541 6.404 1.00 54.66 74 LEU A CA 1
ATOM 571 C C . LEU A 1 74 ? -4.926 -17.036 5.106 1.00 54.66 74 LEU A C 1
ATOM 573 O O . LEU A 1 74 ? -4.603 -16.241 4.225 1.00 54.66 74 LEU A O 1
ATOM 577 N N . HIS A 1 75 ? -4.637 -18.326 5.082 1.00 57.53 75 HIS A N 1
ATOM 578 C CA . HIS A 1 75 ? -4.263 -19.099 3.911 1.00 57.53 75 HIS A CA 1
ATOM 579 C C . HIS A 1 75 ? -5.248 -18.679 2.824 1.00 57.53 75 HIS A C 1
ATOM 581 O O . HIS A 1 75 ? -6.408 -19.093 2.833 1.00 57.53 75 HIS A O 1
ATOM 587 N N . LYS A 1 76 ? -4.840 -17.702 2.007 1.00 67.38 76 LYS A N 1
ATOM 588 C CA . LYS A 1 76 ? -5.749 -17.011 1.107 1.00 67.38 76 LYS A CA 1
ATOM 589 C C . LYS A 1 76 ? -5.977 -18.016 0.006 1.00 67.38 76 LYS A C 1
ATOM 591 O O . LYS A 1 76 ? -5.129 -18.180 -0.865 1.00 67.38 76 LYS A O 1
ATOM 596 N N . LYS A 1 77 ? -7.049 -18.797 0.158 1.00 75.19 77 LYS A N 1
ATOM 597 C CA . LYS A 1 77 ? -7.425 -19.811 -0.814 1.00 75.19 77 LYS A CA 1
ATOM 598 C C . LYS A 1 77 ? -7.521 -19.084 -2.145 1.00 75.19 77 LYS A C 1
ATOM 600 O O . LYS A 1 77 ? -8.180 -18.050 -2.232 1.00 75.19 77 LYS A O 1
ATOM 605 N N . TRP A 1 78 ? -6.767 -19.561 -3.123 1.00 80.38 78 TRP A N 1
ATOM 606 C CA . TRP A 1 78 ? -6.746 -18.972 -4.449 1.00 80.38 78 TRP A CA 1
ATOM 607 C C . TRP A 1 78 ? -8.162 -19.046 -5.026 1.00 80.38 78 TRP A C 1
ATOM 609 O O . TRP A 1 78 ? -8.842 -20.064 -4.880 1.00 80.38 78 TRP A O 1
ATOM 619 N N . ILE A 1 79 ? -8.629 -17.947 -5.618 1.00 85.12 79 ILE A N 1
ATOM 620 C CA . ILE A 1 79 ? -9.976 -17.838 -6.184 1.00 85.12 79 ILE A CA 1
ATOM 621 C C . ILE A 1 79 ? -9.827 -17.546 -7.672 1.00 85.12 79 ILE A C 1
ATOM 623 O O . ILE A 1 79 ? -9.098 -16.631 -8.057 1.00 85.12 79 ILE A O 1
ATOM 627 N N . ILE A 1 80 ? -10.531 -18.317 -8.497 1.00 87.69 80 ILE A N 1
ATOM 628 C CA . ILE A 1 80 ? -10.612 -18.091 -9.941 1.00 87.69 80 ILE A CA 1
ATOM 629 C C . ILE A 1 80 ? -11.229 -16.709 -10.190 1.00 87.69 80 ILE A C 1
ATOM 631 O O . ILE A 1 80 ? -12.252 -16.366 -9.602 1.00 87.69 80 ILE A O 1
ATOM 635 N N . GLY A 1 81 ? -10.599 -15.910 -11.046 1.00 87.44 81 GLY A N 1
ATOM 636 C CA . GLY A 1 81 ? -11.019 -14.546 -11.356 1.00 87.44 81 GLY A CA 1
ATOM 637 C C . GLY A 1 81 ? -10.467 -13.475 -10.412 1.00 87.44 81 GLY A C 1
ATOM 638 O O . GLY A 1 81 ? -10.699 -12.293 -10.652 1.00 87.44 81 GLY A O 1
ATOM 639 N N . ALA A 1 82 ? -9.722 -13.838 -9.362 1.00 86.38 82 ALA A N 1
ATOM 640 C CA . ALA A 1 82 ? -9.079 -12.835 -8.519 1.00 86.38 82 ALA A CA 1
ATOM 641 C C . ALA A 1 82 ? -7.843 -12.230 -9.220 1.00 86.38 82 ALA A C 1
ATOM 643 O O . ALA A 1 82 ? -7.074 -12.968 -9.850 1.00 86.38 82 ALA A O 1
ATOM 644 N N . PRO A 1 83 ? -7.630 -10.905 -9.097 1.00 89.31 83 PRO A N 1
ATOM 645 C CA . PRO A 1 83 ? -6.433 -10.256 -9.611 1.00 89.31 83 PRO A CA 1
ATOM 646 C C . PRO A 1 83 ? -5.206 -10.699 -8.807 1.00 89.31 83 PRO A C 1
ATOM 648 O O . PRO A 1 83 ? -5.243 -10.803 -7.576 1.00 89.31 83 PRO A O 1
ATOM 651 N N . TYR A 1 84 ? -4.112 -10.952 -9.513 1.00 90.44 84 TYR A N 1
ATOM 652 C CA . TYR A 1 84 ? -2.845 -11.416 -8.972 1.00 90.44 84 TYR A CA 1
ATOM 653 C C . TYR A 1 84 ? -1.662 -10.768 -9.699 1.00 90.44 84 TYR A C 1
ATOM 655 O O . TYR A 1 84 ? -1.823 -10.075 -10.700 1.00 90.44 84 TYR A O 1
ATOM 663 N N . ARG A 1 85 ? -0.458 -10.972 -9.166 1.00 90.69 85 ARG A N 1
ATOM 664 C CA . ARG A 1 85 ? 0.794 -10.485 -9.739 1.00 90.69 85 ARG A CA 1
ATOM 665 C C . ARG A 1 85 ? 1.712 -11.660 -10.041 1.00 90.69 85 ARG A C 1
ATOM 667 O O . ARG A 1 85 ? 2.149 -12.332 -9.112 1.00 90.69 85 ARG A O 1
ATOM 674 N N . ALA A 1 86 ? 1.977 -11.909 -11.316 1.00 91.00 86 ALA A N 1
ATOM 675 C CA . ALA A 1 86 ? 2.820 -13.006 -11.775 1.00 91.00 86 ALA A CA 1
ATOM 676 C C . ALA A 1 86 ? 4.174 -12.479 -12.256 1.00 91.00 86 ALA A C 1
ATOM 678 O O . ALA A 1 86 ? 4.261 -11.366 -12.766 1.00 91.00 86 ALA A O 1
ATOM 679 N N . ILE A 1 87 ? 5.220 -13.284 -12.083 1.00 92.94 87 ILE A N 1
ATOM 680 C CA . ILE A 1 87 ? 6.549 -12.990 -12.622 1.00 92.94 87 ILE A CA 1
ATOM 681 C C . ILE A 1 87 ? 6.615 -13.586 -14.026 1.00 92.94 87 ILE A C 1
ATOM 683 O O . ILE A 1 87 ? 6.347 -14.780 -14.187 1.00 92.94 87 ILE A O 1
ATOM 687 N N . TYR A 1 88 ? 6.955 -12.779 -15.029 1.00 92.81 88 TYR A N 1
ATOM 688 C CA . TYR A 1 88 ? 7.138 -13.278 -16.388 1.00 92.81 88 TYR A CA 1
ATOM 689 C C . TYR A 1 88 ? 8.529 -13.891 -16.548 1.00 92.81 88 TYR A C 1
ATOM 691 O O . TYR A 1 88 ? 9.524 -13.357 -16.065 1.00 92.81 88 TYR A O 1
ATOM 699 N N . SER A 1 89 ? 8.606 -15.059 -17.186 1.00 90.88 89 SER A N 1
ATOM 700 C CA . SER A 1 89 ? 9.845 -15.845 -17.205 1.00 90.88 89 SER A CA 1
ATOM 701 C C . SER A 1 89 ? 10.941 -15.271 -18.101 1.00 90.88 89 SER A C 1
ATOM 703 O O . SER A 1 89 ? 12.094 -15.640 -17.904 1.00 90.88 89 SER A O 1
ATOM 705 N N . GLU A 1 90 ? 10.619 -14.404 -19.065 1.00 91.75 90 GLU A N 1
ATOM 706 C CA . GLU A 1 90 ? 11.649 -13.850 -19.956 1.00 91.75 90 GLU A CA 1
ATOM 707 C C . GLU A 1 90 ? 12.359 -12.626 -19.384 1.00 91.75 90 GLU A C 1
ATOM 709 O O . GLU A 1 90 ? 13.573 -12.513 -19.525 1.00 91.75 90 GLU A O 1
ATOM 714 N N . ASP A 1 91 ? 11.626 -11.720 -18.739 1.00 92.44 91 ASP A N 1
ATOM 715 C CA . ASP A 1 91 ? 12.181 -10.465 -18.215 1.00 92.44 91 ASP A CA 1
ATOM 716 C C . ASP A 1 91 ? 12.319 -10.457 -16.683 1.00 92.44 91 ASP A C 1
ATOM 718 O O . ASP A 1 91 ? 13.072 -9.655 -16.132 1.00 92.44 91 ASP A O 1
ATOM 722 N N . GLY A 1 92 ? 11.669 -11.389 -15.978 1.00 91.62 92 GLY A N 1
ATOM 723 C CA . GLY A 1 92 ? 11.682 -11.444 -14.518 1.00 91.62 92 GLY A CA 1
ATOM 724 C C . GLY A 1 92 ? 10.892 -10.313 -13.854 1.00 91.62 92 GLY A C 1
ATOM 725 O O . GLY A 1 92 ? 10.965 -10.155 -12.632 1.00 91.62 92 GLY A O 1
ATOM 726 N N . GLU A 1 93 ? 10.130 -9.534 -14.622 1.00 92.62 93 GLU A N 1
ATOM 727 C CA . GLU A 1 93 ? 9.303 -8.450 -14.119 1.00 92.62 93 GLU A CA 1
ATOM 728 C C . GLU A 1 93 ? 7.930 -8.952 -13.665 1.00 92.62 93 GLU A C 1
ATOM 730 O O . GLU A 1 93 ? 7.471 -10.055 -13.983 1.00 92.62 93 GLU A O 1
ATOM 735 N N . ILE A 1 94 ? 7.278 -8.132 -12.839 1.00 94.12 94 ILE A N 1
ATOM 736 C CA . ILE A 1 94 ? 5.995 -8.458 -12.225 1.00 94.12 94 ILE A CA 1
ATOM 737 C C . ILE A 1 94 ? 4.875 -7.814 -13.031 1.00 94.12 94 ILE A C 1
ATOM 739 O O . ILE A 1 94 ? 4.758 -6.589 -13.063 1.00 94.12 94 ILE A O 1
ATOM 743 N N . TYR A 1 95 ? 3.980 -8.646 -13.548 1.00 94.19 95 TYR A N 1
ATOM 744 C CA . TYR A 1 95 ? 2.810 -8.220 -14.301 1.00 94.19 95 TYR A CA 1
ATOM 745 C C . TYR A 1 95 ? 1.514 -8.541 -13.578 1.00 94.19 95 TYR A C 1
ATOM 747 O O . TYR A 1 95 ? 1.417 -9.472 -12.774 1.00 94.19 95 TYR A O 1
ATOM 755 N N . GLU A 1 96 ? 0.496 -7.749 -13.886 1.00 92.69 96 GLU A N 1
ATOM 756 C CA . GLU A 1 96 ? -0.866 -7.990 -13.437 1.00 92.69 96 GLU A CA 1
ATOM 757 C C . GLU A 1 96 ? -1.473 -9.147 -14.234 1.00 92.69 96 GLU A C 1
ATOM 759 O O . GLU A 1 96 ? -1.421 -9.185 -15.461 1.00 92.69 96 GLU A O 1
ATOM 764 N N . ALA A 1 97 ? -2.039 -10.110 -13.517 1.00 90.44 97 ALA A N 1
ATOM 765 C CA . ALA A 1 97 ? -2.629 -11.317 -14.069 1.00 90.44 97 ALA A CA 1
ATOM 766 C C . ALA A 1 97 ? -3.928 -11.654 -13.331 1.00 90.44 97 ALA A C 1
ATOM 768 O O . ALA A 1 97 ? -4.222 -11.120 -12.262 1.00 90.44 97 ALA A O 1
ATOM 769 N N . ILE A 1 98 ? -4.713 -12.567 -13.891 1.00 91.25 98 ILE A N 1
ATOM 770 C CA . ILE A 1 98 ? -5.944 -13.066 -13.276 1.00 91.25 98 ILE A CA 1
ATOM 771 C C . ILE A 1 98 ? -5.854 -14.586 -13.228 1.00 91.25 98 ILE A C 1
ATOM 773 O O . ILE A 1 98 ? -5.470 -15.222 -14.209 1.00 91.25 98 ILE A O 1
ATOM 777 N N . ILE A 1 99 ? -6.219 -15.176 -12.091 1.00 89.69 99 ILE A N 1
ATOM 778 C CA . ILE A 1 99 ? -6.212 -16.633 -11.930 1.00 89.69 99 ILE A CA 1
ATOM 779 C C . ILE A 1 99 ? -7.328 -17.225 -12.794 1.00 89.69 99 ILE A C 1
ATOM 781 O O . ILE A 1 99 ? -8.505 -17.095 -12.464 1.00 89.69 99 ILE A O 1
ATOM 785 N N . SER A 1 100 ? -6.972 -17.864 -13.906 1.00 87.75 100 SER A N 1
ATOM 786 C CA . SER A 1 100 ? -7.948 -18.435 -14.844 1.00 87.75 100 SER A CA 1
ATOM 787 C C . SER A 1 100 ? -8.477 -19.790 -14.370 1.00 87.75 100 SER A C 1
ATOM 789 O O . SER A 1 100 ? -9.674 -20.069 -14.437 1.00 87.75 100 SER A O 1
ATOM 791 N N . LYS A 1 101 ? -7.596 -20.642 -13.838 1.00 86.06 101 LYS A N 1
ATOM 792 C CA . LYS A 1 101 ? -7.951 -21.970 -13.339 1.00 86.06 101 LYS A CA 1
ATOM 793 C C . LYS A 1 101 ? -7.030 -22.347 -12.187 1.00 86.06 101 LYS A C 1
ATOM 795 O O . LYS A 1 101 ? -5.948 -21.803 -12.055 1.00 86.06 101 LYS A O 1
ATOM 800 N N . ILE A 1 102 ? -7.475 -23.247 -11.320 1.00 87.50 102 ILE A N 1
ATOM 801 C CA . ILE A 1 102 ? -6.660 -23.765 -10.220 1.00 87.50 102 ILE A CA 1
ATOM 802 C C . ILE A 1 102 ? -6.746 -25.283 -10.282 1.00 87.50 102 ILE A C 1
ATOM 804 O O . ILE A 1 102 ? -7.839 -25.851 -10.295 1.00 87.50 102 ILE A O 1
ATOM 808 N N . TYR A 1 103 ? -5.592 -25.932 -10.345 1.00 86.50 103 TYR A N 1
ATOM 809 C CA . TYR A 1 103 ? -5.433 -27.378 -10.358 1.00 86.50 103 TYR A CA 1
ATOM 810 C C . TYR A 1 103 ? -4.934 -27.829 -8.982 1.00 86.50 103 TYR A C 1
ATOM 812 O O . TYR A 1 103 ? -3.730 -27.932 -8.736 1.00 86.50 103 TYR A O 1
ATOM 820 N N . GLU A 1 104 ? -5.873 -28.094 -8.066 1.00 79.00 104 GLU A N 1
ATOM 821 C CA . GLU A 1 104 ? -5.586 -28.501 -6.675 1.00 79.00 104 GLU A CA 1
ATOM 822 C C . GLU A 1 104 ? -4.765 -29.806 -6.599 1.00 79.00 104 GL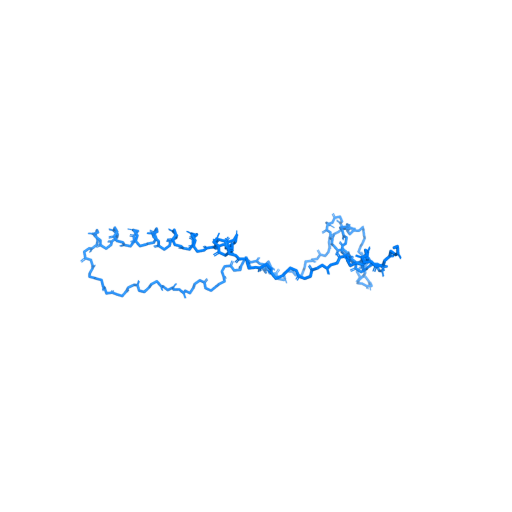U A C 1
ATOM 824 O O . GLU A 1 104 ? -4.028 -30.014 -5.641 1.00 79.00 104 GLU A O 1
ATOM 829 N N . ASN A 1 105 ? -4.812 -30.644 -7.641 1.00 80.50 105 ASN A N 1
ATOM 830 C CA . ASN A 1 105 ? -4.036 -31.883 -7.752 1.00 80.50 105 ASN A CA 1
ATOM 831 C C . ASN A 1 105 ? -2.521 -31.665 -7.892 1.00 80.50 105 ASN A C 1
ATOM 833 O O . ASN A 1 105 ? -1.749 -32.490 -7.415 1.00 80.50 105 ASN A O 1
ATOM 837 N N . ASN A 1 106 ? -2.101 -30.572 -8.535 1.00 77.31 106 ASN A N 1
ATOM 838 C CA . ASN A 1 106 ? -0.689 -30.294 -8.821 1.00 77.31 106 ASN A CA 1
ATOM 839 C C . ASN A 1 106 ? -0.170 -29.049 -8.083 1.00 77.31 106 ASN A C 1
ATOM 841 O O . ASN A 1 106 ? 0.999 -28.697 -8.220 1.00 77.31 106 ASN A O 1
ATOM 845 N N . GLY A 1 107 ? -1.030 -28.357 -7.326 1.00 76.38 107 GLY A N 1
ATOM 846 C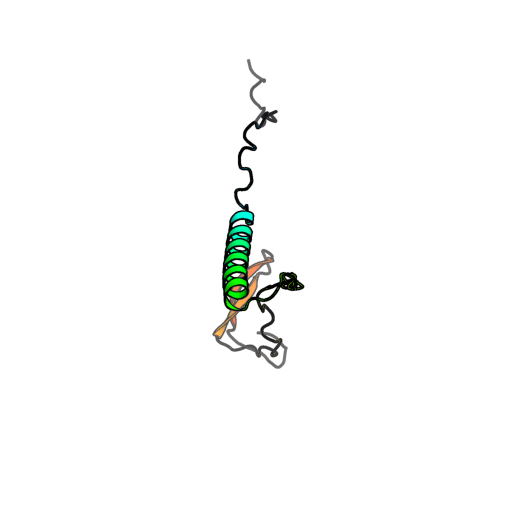 CA . GLY A 1 107 ? -0.686 -27.082 -6.692 1.00 76.38 107 GLY A CA 1
ATOM 847 C C . GLY A 1 107 ? -0.359 -25.978 -7.705 1.00 76.38 107 GLY A C 1
ATOM 848 O O . GLY A 1 107 ? 0.397 -25.066 -7.385 1.00 76.38 107 GLY A O 1
ATOM 849 N N . THR A 1 108 ? -0.885 -26.077 -8.930 1.00 79.19 108 THR A N 1
ATOM 850 C CA . THR A 1 108 ? -0.625 -25.140 -10.038 1.00 79.19 108 THR A CA 1
ATOM 851 C C . THR A 1 108 ? -1.896 -24.367 -10.391 1.00 79.19 108 THR A C 1
ATOM 853 O O . THR A 1 108 ? -3.002 -24.893 -10.247 1.00 79.19 108 THR A O 1
ATOM 856 N N . CYS A 1 109 ? -1.754 -23.133 -10.866 1.00 78.31 109 CYS A N 1
ATOM 857 C CA . CYS A 1 109 ? -2.838 -22.261 -11.318 1.00 78.31 109 CYS A CA 1
ATOM 858 C C . CYS A 1 109 ? -2.470 -21.564 -12.631 1.00 78.31 109 CYS A C 1
ATOM 860 O O . CYS A 1 109 ? -1.263 -21.283 -12.795 1.00 78.31 109 CYS A O 1
#

Foldseek 3Di:
DDDPPPDPDDPDPPPCPPVPDPPPPPCVVVVVVVVVVVVVVVVVVCVVVVDPPPDDDPPPPPPDPPPCPCPDPPVPPQDAQDWDWDQDPPPRDIDIDGRHDADP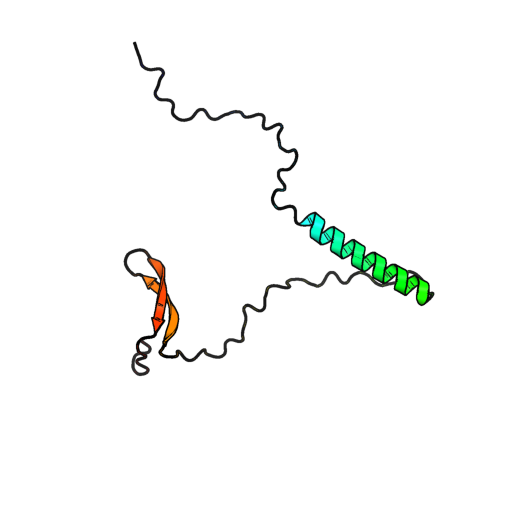PVRRD

Radius of gyration: 28.98 Å; chains: 1; bounding box: 53×59×75 Å

pLDDT: mean 70.73, std 16.14, range [46.75, 94.19]

InterPro domains:
  IPR002999 Tudor domain [PS50304] (77-109)
  IPR010304 Survival motor neuron, Tudor domain [PF06003] (76-109)
  IPR049481 Survival Motor Neuron, Gemin2-binding domain [PF20636] (20-44)

Sequence (109 aa):
MADDMNVLFIRGNGNDTDTANDNVWDDSALIEAYDKAINLAKEEVIKRMGMDVGNSQPKENLQNLKQPKHASKLHKKWIIGAPYRAIYSEDGEIYEAIISKIYENNGTC